Protein AF-A0A9E1ZDQ1-F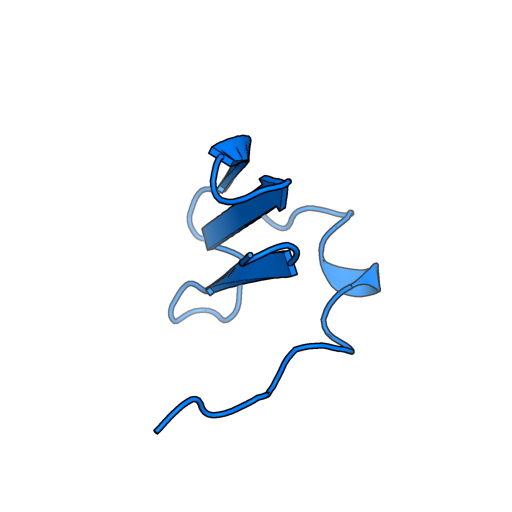1 (afdb_monomer_lite)

Structure (mmCIF, N/CA/C/O backbone):
data_AF-A0A9E1ZDQ1-F1
#
_entry.id   AF-A0A9E1ZDQ1-F1
#
loop_
_atom_site.group_PDB
_atom_site.id
_atom_site.type_symbol
_atom_site.label_atom_id
_atom_site.label_alt_id
_atom_site.label_comp_id
_atom_site.label_asym_id
_atom_site.label_entity_id
_atom_site.label_seq_id
_atom_site.pdbx_PDB_ins_code
_atom_site.Cartn_x
_atom_site.Cartn_y
_atom_site.Cartn_z
_atom_site.occupancy
_atom_site.B_iso_or_equiv
_atom_site.auth_seq_id
_atom_site.auth_comp_id
_atom_site.auth_asym_id
_atom_site.auth_atom_id
_atom_site.pdbx_PDB_model_num
ATOM 1 N N . GLN A 1 1 ? -20.618 -5.991 7.177 1.00 57.88 1 GLN A N 1
ATOM 2 C CA . GLN A 1 1 ? -19.870 -4.723 7.027 1.00 57.88 1 GLN A CA 1
ATOM 3 C C . GLN A 1 1 ? -18.622 -5.038 6.223 1.00 57.88 1 GLN A C 1
ATOM 5 O O . GLN A 1 1 ? -18.131 -6.147 6.359 1.00 57.88 1 GLN A O 1
ATOM 10 N N . ALA A 1 2 ? -18.179 -4.138 5.344 1.00 69.56 2 ALA A N 1
ATOM 11 C CA . ALA A 1 2 ? -16.981 -4.369 4.542 1.00 69.56 2 ALA A CA 1
ATOM 12 C C . ALA A 1 2 ? -15.746 -3.934 5.342 1.00 69.56 2 ALA A C 1
ATOM 14 O O . ALA A 1 2 ? -15.463 -2.742 5.488 1.00 69.56 2 ALA A O 1
ATOM 15 N N . ASP A 1 3 ? -15.052 -4.906 5.910 1.00 80.56 3 ASP A N 1
ATOM 16 C CA . ASP A 1 3 ? -13.677 -4.788 6.374 1.00 80.56 3 ASP A CA 1
ATOM 17 C C . ASP A 1 3 ? -12.785 -5.570 5.407 1.00 80.56 3 ASP A C 1
ATOM 19 O O . ASP A 1 3 ? -13.150 -6.646 4.941 1.00 80.56 3 ASP A O 1
ATOM 23 N N . GLY A 1 4 ? -11.659 -4.976 5.015 1.00 83.25 4 GLY A N 1
ATOM 24 C CA . GLY A 1 4 ? -10.808 -5.559 3.982 1.00 83.25 4 GLY A CA 1
ATOM 25 C C . GLY A 1 4 ? -9.798 -4.573 3.421 1.00 83.25 4 GLY A C 1
ATOM 26 O O . GLY A 1 4 ? -9.763 -3.395 3.806 1.00 83.25 4 GLY A O 1
ATOM 27 N N . GLN A 1 5 ? -8.954 -5.056 2.515 1.00 84.88 5 GLN A N 1
ATOM 28 C CA . GLN A 1 5 ? -7.946 -4.233 1.881 1.00 84.88 5 GLN A CA 1
ATOM 29 C C . GLN A 1 5 ? -8.073 -4.292 0.358 1.00 84.88 5 GLN A C 1
ATOM 31 O O . GLN A 1 5 ? -8.085 -5.346 -0.256 1.00 84.88 5 GLN A O 1
ATOM 36 N N . ALA A 1 6 ? -8.153 -3.126 -0.273 1.00 83.81 6 ALA A N 1
ATOM 37 C CA . ALA A 1 6 ? -8.210 -3.012 -1.722 1.00 83.81 6 ALA A CA 1
ATOM 38 C C . ALA A 1 6 ? -6.880 -2.487 -2.258 1.00 83.81 6 ALA A C 1
ATOM 40 O O . ALA A 1 6 ? -6.242 -1.624 -1.645 1.00 83.81 6 ALA A O 1
ATOM 41 N N . ARG A 1 7 ? -6.455 -2.995 -3.416 1.00 84.19 7 ARG A N 1
ATOM 42 C CA . ARG A 1 7 ? -5.248 -2.538 -4.109 1.00 84.19 7 ARG A CA 1
ATOM 43 C C . ARG A 1 7 ? -5.532 -2.293 -5.574 1.00 84.19 7 ARG A C 1
ATOM 45 O O . ARG A 1 7 ? -6.416 -2.898 -6.169 1.00 84.19 7 ARG A O 1
ATOM 52 N N . SER A 1 8 ? -4.760 -1.382 -6.141 1.00 83.31 8 SER A N 1
ATOM 53 C CA . SER A 1 8 ? -4.757 -1.113 -7.572 1.00 83.31 8 SER A CA 1
ATOM 54 C C . SER A 1 8 ? -3.326 -1.063 -8.067 1.00 83.31 8 SER A C 1
ATOM 56 O O . SER A 1 8 ? -2.429 -0.633 -7.338 1.00 83.31 8 SER A O 1
ATOM 58 N N . TRP A 1 9 ? -3.133 -1.471 -9.314 1.00 83.75 9 TRP A N 1
ATOM 59 C CA . TRP A 1 9 ? -1.833 -1.565 -9.966 1.00 83.75 9 TRP A CA 1
ATOM 60 C C . TRP A 1 9 ? -1.795 -0.667 -11.203 1.00 83.75 9 TRP A C 1
ATOM 62 O O . TRP A 1 9 ? -2.824 -0.400 -11.827 1.00 83.75 9 TRP A O 1
ATOM 72 N N . HIS A 1 10 ? -0.606 -0.169 -11.517 1.00 82.12 10 HIS A N 1
ATOM 73 C CA . HIS A 1 10 ? -0.273 0.484 -12.779 1.00 82.12 10 HIS A CA 1
ATOM 74 C C . HIS A 1 10 ? -0.124 -0.571 -13.888 1.00 82.12 10 HIS A C 1
ATOM 76 O O . HIS A 1 10 ? 0.126 -1.740 -13.579 1.00 82.12 10 HIS A O 1
ATOM 82 N N . PRO A 1 11 ? -0.237 -0.193 -15.173 1.00 81.12 11 PRO A N 1
ATOM 83 C CA . PRO A 1 11 ? -0.024 -1.119 -16.292 1.00 81.12 11 PRO A CA 1
ATOM 84 C C . PRO A 1 11 ? 1.385 -1.735 -16.317 1.00 81.12 11 PRO A C 1
ATOM 86 O O . PRO A 1 11 ? 1.548 -2.850 -16.802 1.00 81.12 11 PRO A O 1
ATOM 89 N N . ASP A 1 12 ? 2.3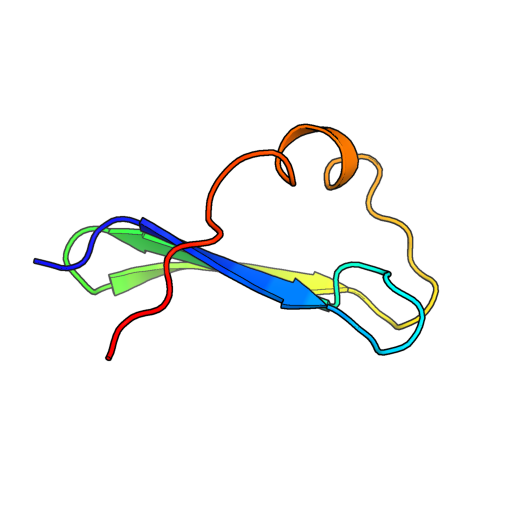82 -1.053 -15.743 1.00 81.81 12 ASP A N 1
ATOM 90 C CA . ASP A 1 12 ? 3.754 -1.558 -15.558 1.00 81.81 12 ASP A CA 1
ATOM 91 C C . ASP A 1 12 ? 3.858 -2.682 -14.496 1.00 81.81 12 ASP A C 1
ATOM 93 O O . ASP A 1 12 ? 4.889 -3.330 -14.340 1.00 81.81 12 ASP A O 1
ATOM 97 N N . GLY A 1 13 ? 2.784 -2.935 -13.739 1.00 80.88 13 GLY A N 1
ATOM 98 C CA . GLY A 1 13 ? 2.747 -3.915 -12.647 1.00 80.88 13 GLY A CA 1
ATOM 99 C C . GLY A 1 13 ? 3.180 -3.353 -11.287 1.00 80.88 13 GLY A C 1
ATOM 100 O O . GLY A 1 13 ? 3.080 -4.044 -10.271 1.00 80.88 13 GLY A O 1
ATOM 101 N N . GLY A 1 14 ? 3.612 -2.090 -11.234 1.00 82.56 14 GLY A N 1
ATOM 102 C CA . GLY A 1 14 ? 3.825 -1.358 -9.985 1.00 82.56 14 GLY A CA 1
ATOM 103 C C . GLY A 1 14 ? 2.518 -1.134 -9.218 1.00 82.56 14 GLY A C 1
ATOM 104 O O . GLY A 1 14 ? 1.455 -0.957 -9.812 1.00 82.56 14 GLY A O 1
ATOM 105 N N . GLN A 1 15 ? 2.569 -1.129 -7.885 1.00 83.38 15 GLN A N 1
ATOM 106 C CA . GLN A 1 15 ? 1.387 -0.809 -7.086 1.00 83.38 15 GLN A CA 1
ATOM 107 C C . GLN A 1 15 ? 1.050 0.676 -7.246 1.00 83.38 15 GLN A C 1
ATOM 109 O O . GLN A 1 15 ? 1.911 1.518 -7.055 1.00 83.38 15 GLN A O 1
ATOM 114 N N . LYS A 1 16 ? -0.203 0.988 -7.577 1.00 87.12 16 LYS A N 1
ATOM 115 C CA . LYS A 1 16 ? -0.717 2.352 -7.754 1.00 87.12 16 LYS A CA 1
ATOM 116 C C . LYS A 1 16 ? -1.368 2.887 -6.490 1.00 87.12 16 LYS A C 1
ATOM 118 O O . LYS A 1 16 ? -1.178 4.046 -6.133 1.00 87.12 16 LYS A O 1
ATOM 123 N N . ALA A 1 17 ? -2.166 2.052 -5.827 1.00 85.69 17 ALA A N 1
ATOM 124 C CA . ALA A 1 17 ? -2.920 2.452 -4.648 1.00 85.69 17 ALA A CA 1
ATOM 125 C C . ALA A 1 17 ? -3.184 1.283 -3.694 1.00 85.69 17 ALA A C 1
ATOM 127 O O . ALA A 1 17 ? -3.189 0.112 -4.085 1.00 85.69 17 ALA A O 1
ATOM 128 N N . GLN A 1 18 ? -3.407 1.618 -2.426 1.00 89.12 18 GLN A N 1
ATOM 129 C CA . GLN A 1 18 ? -3.837 0.701 -1.376 1.00 89.12 18 GLN A CA 1
ATOM 130 C C . GLN A 1 18 ? -4.812 1.418 -0.458 1.00 89.12 18 GLN A C 1
ATOM 132 O O . GLN A 1 18 ? -4.516 2.514 0.021 1.00 89.12 18 GLN A O 1
ATOM 137 N N . VAL A 1 19 ? -5.934 0.770 -0.178 1.00 90.12 19 VAL A N 1
ATOM 138 C CA . VAL A 1 19 ? -6.988 1.271 0.699 1.00 90.12 19 VAL A CA 1
ATOM 139 C C . VAL A 1 19 ? -7.277 0.215 1.757 1.00 90.12 19 VAL A C 1
ATOM 141 O O . VAL A 1 19 ? -7.493 -0.948 1.429 1.00 90.12 19 VAL A O 1
ATOM 144 N N . THR A 1 20 ? -7.295 0.614 3.025 1.00 89.62 20 THR A N 1
ATOM 145 C CA . THR A 1 20 ? -7.739 -0.227 4.140 1.00 89.62 20 THR A CA 1
ATOM 146 C C . THR A 1 20 ? -9.086 0.273 4.631 1.00 89.62 20 THR A C 1
ATOM 148 O O . THR A 1 20 ? -9.205 1.424 5.063 1.00 89.62 20 THR A O 1
ATOM 151 N N . LEU A 1 21 ? -10.076 -0.614 4.603 1.00 88.56 21 LEU A N 1
ATOM 152 C CA . LEU A 1 21 ? -11.427 -0.363 5.082 1.00 88.56 21 LEU A CA 1
ATOM 153 C C . LEU A 1 21 ? -11.623 -1.028 6.444 1.00 88.56 21 LEU A C 1
ATOM 155 O O . LEU A 1 21 ? -11.226 -2.175 6.655 1.00 88.56 21 LEU A O 1
ATOM 159 N N . LYS A 1 22 ? -12.263 -0.319 7.368 1.00 88.00 22 LYS A N 1
ATOM 160 C CA . LYS A 1 22 ? -12.693 -0.853 8.658 1.00 88.00 22 LYS A CA 1
ATOM 161 C C . LYS A 1 22 ? -14.119 -0.404 8.910 1.00 88.00 22 LYS A C 1
ATOM 163 O O . LYS A 1 22 ? -14.388 0.789 8.927 1.00 88.00 22 LYS A O 1
ATOM 168 N N . MET A 1 23 ? -15.030 -1.361 9.086 1.00 88.62 23 MET A N 1
ATOM 169 C CA . MET A 1 23 ? -16.462 -1.087 9.282 1.00 88.62 23 MET A CA 1
ATOM 170 C C . MET A 1 23 ? -17.105 -0.276 8.138 1.00 88.62 23 MET A C 1
ATOM 172 O O . MET A 1 23 ? -18.120 0.378 8.351 1.00 88.62 23 MET A O 1
ATOM 176 N N . GLY A 1 24 ? -16.562 -0.371 6.918 1.00 85.31 24 GLY A N 1
ATOM 177 C CA . GLY A 1 24 ? -16.994 0.419 5.759 1.00 85.31 24 GLY A CA 1
ATOM 178 C C . GLY A 1 24 ? -16.346 1.803 5.645 1.00 85.31 24 GLY A C 1
ATOM 179 O O . GLY A 1 24 ? -16.606 2.504 4.673 1.00 85.31 24 GLY A O 1
ATOM 180 N N . GLU A 1 25 ? -15.483 2.191 6.587 1.00 87.56 25 GLU A N 1
ATOM 181 C CA . GLU A 1 25 ? -14.760 3.463 6.556 1.00 87.56 25 GLU A CA 1
ATOM 182 C C . GLU A 1 25 ? -13.318 3.276 6.090 1.00 87.56 25 GLU A C 1
ATOM 184 O O . GLU A 1 25 ? -12.626 2.339 6.494 1.00 87.56 25 GLU A O 1
ATOM 189 N N . VAL A 1 26 ? -12.836 4.198 5.258 1.00 87.44 26 VAL A N 1
ATOM 190 C CA . VAL A 1 26 ? -11.436 4.215 4.829 1.00 87.44 26 VAL A CA 1
ATOM 191 C C . VAL A 1 26 ? -10.579 4.757 5.966 1.00 87.44 26 VAL A C 1
ATOM 193 O O . VAL A 1 26 ? -10.541 5.957 6.221 1.00 87.44 26 VAL A O 1
ATOM 196 N N . ILE A 1 27 ? -9.856 3.863 6.635 1.00 92.44 27 ILE A N 1
ATOM 197 C CA . ILE A 1 27 ? -8.956 4.227 7.736 1.00 92.44 27 ILE A CA 1
ATOM 198 C C . ILE A 1 27 ? -7.524 4.490 7.267 1.00 92.44 27 ILE A C 1
ATOM 200 O O . ILE A 1 27 ? -6.725 5.069 8.002 1.00 92.44 27 ILE A O 1
ATOM 204 N N . LYS A 1 28 ? -7.165 4.036 6.061 1.00 86.94 28 LYS A N 1
ATOM 205 C CA . LYS A 1 28 ? -5.829 4.235 5.495 1.00 86.94 28 LYS A CA 1
ATOM 206 C C . LYS A 1 28 ? -5.878 4.190 3.978 1.00 86.94 28 LYS A C 1
ATOM 208 O O . LYS A 1 28 ? -6.465 3.274 3.412 1.00 86.94 28 LYS A O 1
ATOM 213 N N . GLN A 1 29 ? -5.213 5.142 3.337 1.00 87.88 29 GLN A N 1
ATOM 214 C CA . GLN A 1 29 ? -5.056 5.186 1.890 1.00 87.88 29 GLN A CA 1
ATOM 215 C C . GLN A 1 29 ? -3.635 5.632 1.550 1.00 87.88 29 GLN A C 1
ATOM 217 O O . GLN A 1 29 ? -3.124 6.582 2.143 1.00 87.88 29 GLN A O 1
ATOM 222 N N . LYS A 1 30 ? -2.991 4.931 0.619 1.00 87.00 30 LYS A N 1
ATOM 223 C CA . LYS A 1 30 ? -1.676 5.279 0.071 1.00 87.00 30 LYS A CA 1
ATOM 224 C C . LYS A 1 30 ? -1.729 5.212 -1.453 1.00 87.00 30 LYS A C 1
ATOM 226 O O . LYS A 1 30 ? -2.396 4.335 -2.001 1.00 87.00 30 LYS A O 1
ATOM 231 N N . PHE A 1 31 ? -1.004 6.118 -2.100 1.00 84.75 31 PHE A N 1
ATOM 232 C CA . PHE A 1 31 ? -0.804 6.158 -3.546 1.00 84.75 31 PHE A CA 1
ATOM 233 C C . PHE A 1 31 ? 0.687 6.165 -3.849 1.00 84.75 31 PHE A C 1
ATOM 235 O O . PHE A 1 31 ? 1.468 6.681 -3.050 1.00 84.75 31 PHE A O 1
ATOM 242 N N . TRP A 1 32 ? 1.045 5.616 -5.002 1.00 84.94 32 TRP A N 1
ATOM 243 C CA . TRP A 1 32 ? 2.409 5.591 -5.511 1.00 84.94 32 TRP A CA 1
ATOM 244 C C . TRP A 1 32 ? 2.431 6.041 -6.965 1.00 84.94 32 TRP A C 1
ATOM 246 O O . TRP A 1 32 ? 1.499 5.766 -7.734 1.00 84.94 32 TRP A O 1
ATOM 256 N N . GLU A 1 33 ? 3.507 6.726 -7.336 1.00 82.31 33 GLU A N 1
ATOM 257 C CA . GLU A 1 33 ? 3.743 7.128 -8.718 1.00 82.31 33 GLU A CA 1
ATOM 258 C C . GLU A 1 33 ? 4.123 5.925 -9.590 1.00 82.31 33 GLU A C 1
ATOM 260 O O . GLU A 1 33 ? 4.581 4.886 -9.109 1.00 82.31 33 GLU A O 1
ATOM 265 N N . GLU A 1 34 ? 3.884 6.043 -10.894 1.00 76.06 34 GLU A N 1
ATOM 266 C CA . GLU A 1 34 ? 4.252 5.001 -11.849 1.00 76.06 34 GLU A CA 1
ATOM 267 C C . GLU A 1 34 ? 5.780 4.851 -11.887 1.00 76.06 34 GLU A C 1
ATOM 269 O O . GLU A 1 34 ? 6.510 5.824 -12.060 1.00 76.06 34 GLU A O 1
ATOM 274 N N . GLY A 1 35 ? 6.269 3.628 -11.669 1.00 71.56 35 GLY A N 1
ATOM 275 C CA . GLY A 1 35 ? 7.701 3.337 -11.546 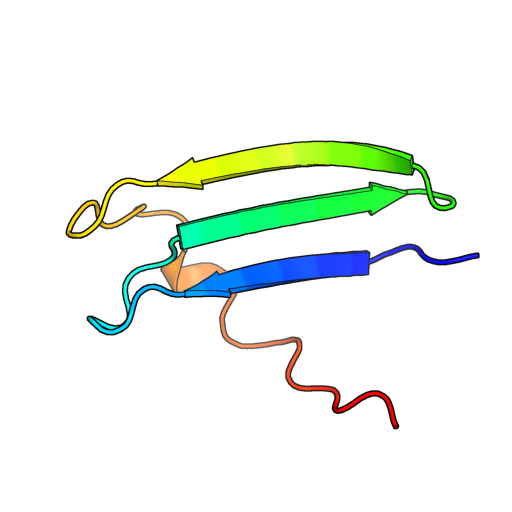1.00 71.56 35 GLY A CA 1
ATOM 276 C C . GLY A 1 35 ? 8.267 3.477 -10.128 1.00 71.56 35 GLY A C 1
ATOM 277 O O . GLY A 1 35 ? 9.373 2.994 -9.870 1.00 71.56 35 GLY A O 1
ATOM 278 N N . GLU A 1 36 ? 7.515 4.039 -9.176 1.00 69.44 36 GLU A N 1
ATOM 279 C CA . GLU A 1 36 ? 7.896 3.990 -7.769 1.00 69.44 36 GLU A CA 1
ATOM 280 C C . GLU A 1 36 ? 7.568 2.600 -7.218 1.00 69.44 36 GLU A C 1
ATOM 282 O O . GLU A 1 36 ? 6.416 2.175 -7.157 1.00 69.44 36 GLU A O 1
ATOM 287 N N . LYS A 1 37 ? 8.609 1.845 -6.859 1.00 63.41 37 LYS A N 1
ATOM 288 C CA . LYS A 1 37 ? 8.474 0.524 -6.244 1.00 63.41 37 LYS A CA 1
ATOM 289 C C . LYS A 1 37 ? 8.425 0.674 -4.726 1.00 63.41 37 LYS A C 1
ATOM 291 O O . LYS A 1 37 ? 9.485 0.762 -4.103 1.00 63.41 37 LYS A O 1
ATOM 296 N N . PRO A 1 38 ? 7.242 0.645 -4.091 1.00 62.25 38 PRO A N 1
ATOM 297 C CA . PRO A 1 38 ? 7.180 0.485 -2.650 1.00 62.25 38 PRO A CA 1
ATOM 298 C C . PRO A 1 38 ? 7.864 -0.817 -2.235 1.00 62.25 38 PRO A C 1
ATOM 300 O O . PRO A 1 38 ? 7.411 -1.908 -2.580 1.00 62.25 38 PRO A O 1
ATOM 303 N N . ALA A 1 39 ? 8.919 -0.707 -1.424 1.00 59.75 39 ALA A N 1
ATOM 304 C CA . ALA A 1 39 ? 9.585 -1.855 -0.802 1.00 59.75 39 ALA A CA 1
ATOM 305 C C . ALA A 1 39 ? 8.613 -2.740 0.016 1.00 59.75 39 ALA A C 1
ATOM 307 O O . ALA A 1 39 ? 8.876 -3.915 0.251 1.00 59.75 39 ALA A O 1
ATOM 308 N N . GLU A 1 40 ? 7.464 -2.186 0.409 1.00 55.53 40 GLU A N 1
ATOM 309 C CA . GLU A 1 40 ? 6.431 -2.823 1.233 1.00 55.53 40 GLU A CA 1
ATOM 310 C C . GLU A 1 40 ? 5.393 -3.627 0.408 1.00 55.53 40 GLU A C 1
ATOM 312 O O . GLU A 1 40 ? 4.671 -4.454 0.963 1.00 55.53 40 GLU A O 1
ATOM 317 N N . ALA A 1 41 ? 5.333 -3.452 -0.922 1.00 54.22 41 ALA A N 1
ATOM 318 C CA . ALA A 1 41 ? 4.318 -4.077 -1.786 1.00 54.22 41 ALA A CA 1
ATOM 319 C C . ALA A 1 41 ? 4.577 -5.554 -2.114 1.00 54.22 41 ALA A C 1
ATOM 321 O O . ALA A 1 41 ? 3.640 -6.317 -2.361 1.00 54.22 41 ALA A O 1
ATOM 322 N N . ALA A 1 42 ? 5.838 -5.990 -2.069 1.00 52.78 42 ALA A N 1
ATOM 323 C CA . ALA A 1 42 ? 6.208 -7.369 -2.386 1.00 52.78 42 ALA A CA 1
ATOM 324 C C . ALA A 1 42 ? 5.691 -8.390 -1.351 1.00 52.78 42 ALA A C 1
ATOM 326 O O . ALA A 1 42 ? 5.544 -9.569 -1.667 1.00 52.78 42 ALA A O 1
ATOM 327 N N . ALA A 1 43 ? 5.391 -7.953 -0.123 1.00 49.81 43 ALA A N 1
ATOM 328 C CA . ALA A 1 43 ? 5.001 -8.850 0.964 1.00 49.81 43 ALA A CA 1
ATOM 329 C C . ALA A 1 43 ? 3.508 -9.215 0.966 1.00 49.81 43 ALA A C 1
ATOM 331 O O . ALA A 1 43 ? 3.132 -10.228 1.552 1.00 49.81 43 ALA A O 1
ATOM 332 N N . LEU A 1 44 ? 2.653 -8.418 0.316 1.00 50.94 44 LEU A N 1
ATOM 333 C CA . LEU A 1 44 ? 1.206 -8.518 0.512 1.00 50.94 44 LEU A CA 1
ATOM 334 C C . LEU A 1 44 ? 0.443 -9.024 -0.721 1.00 50.94 44 LEU A C 1
ATOM 336 O O . LEU A 1 44 ? -0.696 -9.467 -0.590 1.00 50.94 44 LEU A O 1
ATOM 340 N N . ALA A 1 45 ? 1.050 -9.024 -1.914 1.00 53.31 45 ALA A N 1
ATOM 341 C CA . ALA A 1 45 ? 0.435 -9.437 -3.189 1.00 53.31 45 ALA A CA 1
ATOM 342 C C . ALA A 1 45 ? 0.060 -10.936 -3.299 1.00 53.31 45 ALA A C 1
ATOM 344 O O . ALA A 1 45 ? -0.264 -11.407 -4.380 1.00 53.31 45 ALA A O 1
ATOM 345 N N . LYS A 1 46 ? 0.097 -11.698 -2.199 1.00 48.44 46 LYS A N 1
ATOM 346 C CA . LYS A 1 46 ? -0.281 -13.120 -2.165 1.00 48.44 46 LYS A CA 1
ATOM 347 C C . LYS A 1 46 ? -1.709 -13.397 -1.699 1.00 48.44 46 LYS A C 1
ATOM 349 O O . LYS A 1 46 ? -2.083 -14.562 -1.632 1.00 48.44 46 LYS A O 1
ATOM 354 N N . GLN A 1 47 ? -2.496 -12.382 -1.358 1.00 47.66 47 GLN A N 1
ATOM 355 C CA . GLN A 1 47 ? -3.897 -12.557 -0.976 1.00 47.66 47 GLN A CA 1
ATOM 356 C C . GLN A 1 47 ? -4.720 -11.403 -1.547 1.00 47.66 47 GLN A C 1
ATOM 358 O O . GLN A 1 47 ? -4.228 -10.276 -1.562 1.00 47.66 47 GLN A O 1
ATOM 363 N N . GLU A 1 48 ? -5.950 -11.707 -1.971 1.00 50.16 48 GLU A N 1
ATOM 364 C CA . GLU A 1 48 ? -6.973 -10.794 -2.523 1.00 50.16 48 GLU A CA 1
ATOM 365 C C . GLU A 1 48 ? -7.057 -10.744 -4.066 1.00 50.16 48 GLU A C 1
ATOM 367 O O . GLU A 1 48 ? -7.294 -9.704 -4.669 1.00 50.16 48 GLU A O 1
ATOM 372 N N . GLU A 1 49 ? -6.956 -11.911 -4.712 1.00 48.16 49 GLU A N 1
ATOM 373 C CA . GLU A 1 49 ? -7.834 -12.232 -5.845 1.00 48.16 49 GLU A CA 1
ATOM 374 C C . GLU A 1 49 ? -9.135 -12.803 -5.258 1.00 48.16 49 GLU A C 1
ATOM 376 O O . GLU A 1 49 ? -9.177 -13.921 -4.745 1.00 48.16 49 GLU A O 1
ATOM 381 N N . SER A 1 50 ? -10.206 -12.019 -5.248 1.00 42.41 50 SER A N 1
ATOM 382 C CA . SER A 1 50 ? -11.566 -12.528 -5.059 1.00 42.41 50 SER A CA 1
ATOM 383 C C . SER A 1 50 ? -12.465 -11.745 -6.012 1.00 42.41 50 SER A C 1
ATOM 385 O O . SER A 1 50 ? -12.643 -10.542 -5.814 1.00 42.41 50 SER A O 1
ATOM 387 N N . PRO A 1 51 ? -12.950 -12.376 -7.096 1.00 56.91 51 PRO A N 1
ATOM 388 C CA . PRO A 1 51 ? -13.808 -11.723 -8.067 1.00 56.91 51 PRO A CA 1
ATOM 389 C C . PRO A 1 51 ? -15.189 -11.582 -7.426 1.00 56.91 51 PRO A C 1
ATOM 391 O O . PRO A 1 51 ? -15.838 -12.576 -7.112 1.00 56.91 51 PRO A O 1
ATOM 394 N N . GLY A 1 52 ? -15.597 -10.348 -7.155 1.00 46.56 52 GLY A N 1
ATOM 395 C CA . GLY A 1 52 ? -16.918 -10.045 -6.619 1.00 46.56 52 GLY A CA 1
ATOM 396 C C . GLY A 1 52 ? -17.872 -9.629 -7.729 1.00 46.56 52 GLY A C 1
ATOM 397 O O . GLY A 1 52 ? -17.990 -8.433 -7.963 1.00 46.56 52 GLY A O 1
ATOM 398 N N . GLU A 1 53 ? -18.491 -10.651 -8.333 1.00 40.69 53 GLU A N 1
ATOM 399 C CA . GLU A 1 53 ? -19.785 -10.707 -9.057 1.00 40.69 53 GLU A CA 1
ATOM 400 C C . GLU A 1 53 ? -20.009 -9.916 -10.362 1.00 40.69 53 GLU A C 1
ATOM 402 O O . GLU A 1 53 ? -19.908 -8.671 -10.387 1.00 40.69 53 GLU A O 1
#

Sequence (53 aa):
QADGQARSWHPDGGQKAQVTLKMGEVIKQKFWEEGEKPAEAAALAKQEESPGE

pLDDT: mean 73.14, std 15.98, range [40.69, 92.44]

Foldseek 3Di:
DDFDKDWDADPVRATAKIFGDDPNDTPDIDGDDVPDHDPPVVVPVPDDPDDDD

Radius of gyration: 11.77 Å; chains: 1; bounding box: 30×20×26 Å

Secondary structure (DSSP, 8-state):
---EEEEEE-TTS-EEEEEEEETTEEEEEEE--TT---TTGGGTTTS------

=== Feature glossary ===
The record interleaves many kinds of information about one protein. Here is each kind framed as the question it answers.

Q: What does the local fold look like, residue by residue?
A: The Foldseek 3Di string encodes local tertiary geometry as a 20-letter alphabet — one character per residue — derived from the relative positions of nearby Cα atoms. Unlike the amino-acid sequence, 3Di is a direct function of the 3D structure, so two proteins with the same fold have similar 3Di strings even at low sequence identity.

Q: Which residues are in helices, strands, or loops?
A: The SS8 string is DSSP's per-residue secondary-structure call. α-helix (H) means an i→i+4 H-bond ladder; β-strand (E) means the residue participates in a β-sheet; 3₁₀ (G) and π (I) are tighter and wider helices; T/S are turns/bends; '-' is loop.

Q: How big and how compact is the whole molecule?
A: Radius of gyration (Rg) is the root-mean-square distance of Cα atoms from their centroid — a single number for overall size and compactness. A globular domain of N residues has Rg ≈ 2.2·N^0.38 Å; an extended or disordered chain has a much larger Rg. The Cα contact count is the number of residue pairs whose Cα atoms are within 8 Å and are more than four positions apart in sequence — a standard proxy for tertiary packing density. The bounding box is the smallest axis-aligned box enclosing all Cα atoms.

Q: Where is each backbone atom in 3D?
A: Structure coordinates are given as an mmCIF _atom_site loop: one row per atom with element, residue name, chain id, sequence number, and x/y/z position in Å. Only the four main-chain at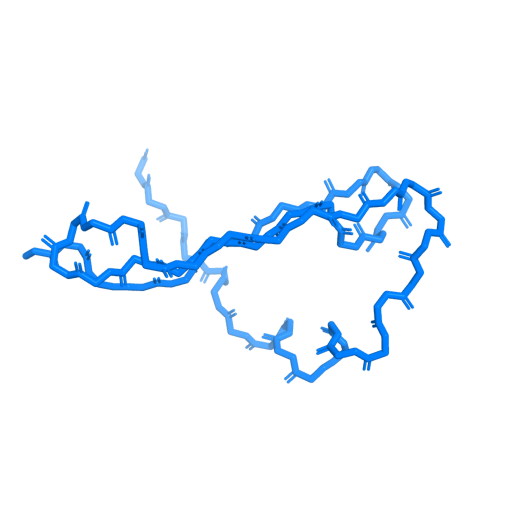oms per residue are included here; side chains are omitted to keep the record compact.

Q: What is the amino-acid chain?
A: Primary structure: the covalent order of the twenty standard amino acids along the backbone. Two proteins with the same sequence will (almost always) fold to the same structure; two with 30% identity often share a fold but not the details.

Q: What if only a Cα trace is available?
A: Three-state secondary structure (P-SEA) collapses the eight DSSP classes into helix (a), strand (b), and coil (c). P-SEA assigns these from Cα geometry alone — distances and angles — without requiring backbone oxygens, so it works on any Cα trace.

Q: What family and function is it annotated with?
A: Database cross-references. InterPro integrates a dozen domain/family signature databases into unified entries with residue-range hits. GO terms attach function/process/location labels with evidence codes. CATH codes position the fold in a four-level structural taxonomy. Organism is the NCBI-taxonomy species name.

Q: How confident is the AlphaFold model at each residue?
A: pLDDT is the predicted lDDT-Cα scor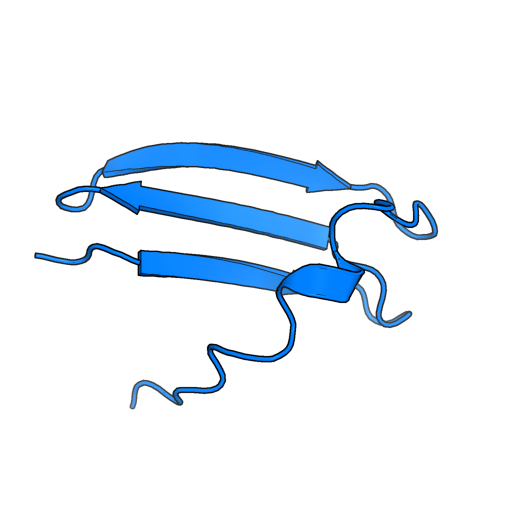e: AlphaFold's confidence that the local environment of each residue (all inter-atomic distances within 15 Å) is correctly placed. It is a per-residue number between 0 and 100, with higher meaning more reliable.

Q: How mobile is each atom in the crystal?
A: B-factor (Debye–Waller factor) reflects atomic displacement in the crystal lattice. It is an experimental observable (units Å²), not a prediction; low values mean the atom is pinned down, high values mean it moves or is heterogeneous across the crystal.

Q: Which residues are buried vs exposed?
A: SASA measures how much of the protein is reachable by solvent. It is computed by rolling a water-sized probe over the atomic surface and summing the exposed area (Å²). Per-residue SASA distinguishes core (buried, low SASA) from surface (exposed, high SASA) residues; total SASA is a whole-molecule size measure.

Q: What do the diagnostic plots show?
A: Plot images: a contact map (which residues are close in 3D, as an N×N binary image), a Ramachandran scatter (backbone torsion angles, revealing secondary-structure composition at a glance), and — for AlphaFold structures — a PAE heatmap (pairwise prediction confidence).

Q: What known structures does this most resemble?
A: The Foldseek neighbor list gives the closest experimentally determined structures in the PDB, ranked by structural alignment. TM-score near 1 means near-identical fold; near 0.3 means only rough topology match. This is how one finds what a novel AlphaFold prediction most resembles in the solved-structure universe.

Q: Are the domains correctly placed relative to each other?
A: Predicted aligned error is AlphaFold's pairwise confidence. Unlike pLDDT (per-residue), PAE is per-residue-pair and captures whether two parts of the structure are correctly placed relative to each other. Units are ångströms of expected positional error.

Q: What do the rendered images show?
A: Structure images are PyMOL renders from six orthogonal camera directions. Cartoon representation draws helices as coils and strands as arrows; sticks shows the backbone as bonds; surface shows the solvent-excluded envelope. Rainbow coloring maps sequence position to hue (blue→red, N→C); chain coloring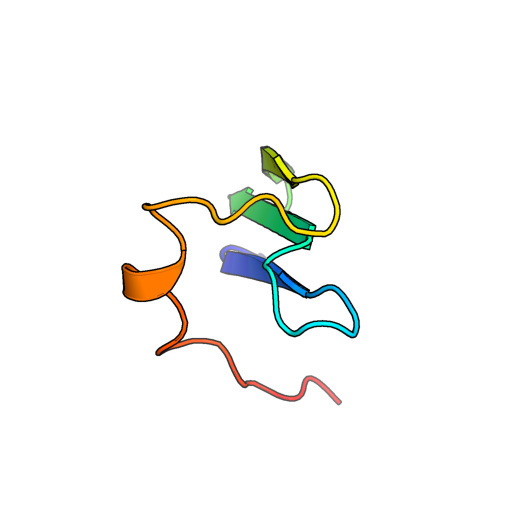 assigns a distinct color per polypeptide.

Q: What are the backbone torsion angles?
A: φ (phi) and ψ (psi) are the two rotatable backbone dihedrals per residue: φ is the C(i-1)–N–Cα–C torsion, ψ is the N–Cα–C–N(i+1) torsion, both in degrees on (−180°, 180°]. α-helical residues cluster near (−60°, −45°); β-strand residues near (−120°, +130°). A Ramachandran plot is simply a scatter of (φ, ψ) for every residue.